Protein AF-A0AAD8MYZ7-F1 (afdb_monomer_lite)

InterPro domains:
  IPR052035 Zinc finger BED domain-containing [PTHR46481] (1-115)

Structure (mmCIF, N/CA/C/O backbone):
data_AF-A0AAD8MYZ7-F1
#
_entry.id   AF-A0AAD8MYZ7-F1
#
loop_
_atom_site.group_PDB
_atom_site.id
_atom_site.type_symbol
_atom_site.label_atom_id
_atom_site.label_alt_id
_atom_site.label_comp_id
_atom_site.label_asym_id
_atom_site.label_entity_id
_atom_site.label_seq_id
_atom_site.pdbx_PDB_ins_code
_atom_site.Cartn_x
_atom_site.Cartn_y
_atom_site.Cartn_z
_atom_site.occupancy
_atom_site.B_iso_or_equiv
_atom_site.auth_seq_id
_atom_site.auth_comp_id
_atom_site.auth_asym_id
_atom_site.auth_atom_id
_atom_site.pdbx_PDB_model_num
ATOM 1 N N . MET A 1 1 ? -1.613 -14.928 49.312 1.00 62.16 1 MET A N 1
ATOM 2 C CA . MET A 1 1 ? -1.496 -16.019 48.312 1.00 62.16 1 MET A CA 1
ATOM 3 C C . MET A 1 1 ? -1.462 -15.530 46.862 1.00 62.16 1 MET A C 1
ATOM 5 O O . MET A 1 1 ? -0.586 -15.985 46.144 1.00 62.16 1 MET A O 1
ATOM 9 N N . ARG A 1 2 ? -2.334 -14.604 46.419 1.00 66.25 2 ARG A N 1
ATOM 10 C CA . ARG A 1 2 ? -2.309 -14.071 45.032 1.00 66.25 2 ARG A CA 1
ATOM 11 C C . ARG A 1 2 ? -0.966 -13.459 44.616 1.00 66.25 2 ARG A C 1
ATOM 13 O O . ARG A 1 2 ? -0.434 -13.807 43.573 1.00 66.25 2 ARG A O 1
ATOM 20 N N . THR A 1 3 ? -0.368 -12.657 45.493 1.00 71.06 3 THR A N 1
ATOM 21 C CA . THR A 1 3 ? 0.946 -12.030 45.274 1.00 71.06 3 THR A CA 1
ATOM 22 C C . THR A 1 3 ? 2.058 -13.045 45.007 1.00 71.06 3 THR A C 1
ATOM 24 O O . THR A 1 3 ? 2.919 -12.811 44.168 1.00 71.06 3 THR A O 1
ATOM 27 N N . HIS A 1 4 ? 2.021 -14.206 45.664 1.00 75.56 4 HIS A N 1
ATOM 28 C CA . HIS A 1 4 ? 2.991 -15.266 45.418 1.00 75.56 4 HIS A CA 1
ATOM 29 C C . HIS A 1 4 ? 2.839 -15.861 44.010 1.00 75.56 4 HIS A C 1
ATOM 31 O O . HIS A 1 4 ? 3.838 -16.029 43.320 1.00 75.56 4 HIS A O 1
ATOM 37 N N . LEU A 1 5 ? 1.608 -16.131 43.560 1.00 75.81 5 LEU A N 1
ATOM 38 C CA . LEU A 1 5 ? 1.338 -16.663 42.217 1.00 75.81 5 LEU A CA 1
ATOM 39 C C . LEU A 1 5 ? 1.707 -15.660 41.111 1.00 75.81 5 LEU A C 1
ATOM 41 O O . LEU A 1 5 ? 2.299 -16.047 40.109 1.00 75.81 5 LEU A O 1
ATOM 45 N N . GLU A 1 6 ? 1.402 -14.376 41.307 1.00 68.69 6 GLU A N 1
ATOM 46 C CA . GLU A 1 6 ? 1.591 -13.331 40.292 1.00 68.69 6 GLU A CA 1
ATOM 47 C C . GLU A 1 6 ? 3.043 -12.841 40.178 1.00 68.69 6 GLU A C 1
ATOM 49 O O . GLU A 1 6 ? 3.530 -12.636 39.065 1.00 68.69 6 GLU A O 1
ATOM 54 N N . SER A 1 7 ? 3.762 -12.661 41.295 1.00 67.88 7 SER A N 1
ATOM 55 C CA . SER A 1 7 ? 5.090 -12.025 41.277 1.00 67.88 7 SER A CA 1
ATOM 56 C C . SER A 1 7 ? 6.239 -12.948 41.688 1.00 67.88 7 SER A C 1
ATOM 58 O O . SER A 1 7 ? 7.318 -12.869 41.091 1.00 67.88 7 SER A O 1
ATOM 60 N N . GLN A 1 8 ? 6.019 -13.866 42.634 1.00 73.44 8 GLN A N 1
ATOM 61 C CA . GLN A 1 8 ? 7.093 -14.671 43.236 1.00 73.44 8 GLN A CA 1
ATOM 62 C C . GLN A 1 8 ? 7.268 -16.061 42.603 1.00 73.44 8 GLN A C 1
ATOM 64 O O . GLN A 1 8 ? 8.382 -16.587 42.562 1.00 73.44 8 GLN A O 1
ATOM 69 N N . CYS A 1 9 ? 6.205 -16.660 42.067 1.00 71.50 9 CYS A N 1
ATOM 70 C CA . CYS A 1 9 ? 6.239 -17.995 41.482 1.00 71.50 9 CYS A CA 1
ATOM 71 C C . CYS A 1 9 ? 6.634 -17.934 40.001 1.00 71.50 9 CYS A C 1
ATOM 73 O O . CYS A 1 9 ? 5.795 -17.754 39.123 1.00 71.50 9 CYS A O 1
ATOM 75 N N . LYS A 1 10 ? 7.924 -18.132 39.702 1.00 70.19 10 LYS A N 1
ATOM 76 C CA . LYS A 1 10 ? 8.447 -18.180 38.318 1.00 70.19 10 LYS A CA 1
ATOM 77 C C . LYS A 1 10 ? 7.846 -19.302 37.456 1.00 70.19 10 LYS A C 1
ATOM 79 O O . LYS A 1 10 ? 7.852 -19.178 36.240 1.00 70.19 10 LYS A O 1
ATOM 84 N N . LYS A 1 11 ? 7.352 -20.383 38.071 1.00 75.31 11 LYS A N 1
ATOM 85 C CA . LYS A 1 11 ? 6.765 -21.550 37.383 1.00 75.31 11 LYS A CA 1
ATOM 86 C C . LYS A 1 11 ? 5.258 -21.422 37.132 1.00 75.31 11 LYS A C 1
ATOM 88 O O . LYS A 1 11 ? 4.674 -22.338 36.565 1.00 75.31 11 LYS A O 1
ATOM 93 N N . TYR A 1 12 ? 4.613 -20.347 37.590 1.00 73.62 12 TYR A N 1
ATOM 94 C CA . TYR A 1 12 ? 3.170 -20.194 37.434 1.00 73.62 12 TYR A CA 1
ATOM 95 C C . TYR A 1 12 ? 2.825 -20.014 35.940 1.00 73.62 12 TYR A C 1
ATOM 97 O O . TYR A 1 12 ? 3.301 -19.063 35.325 1.00 73.62 12 TYR A O 1
ATOM 105 N N . PRO A 1 13 ? 2.026 -20.910 35.331 1.00 66.62 13 PRO A N 1
ATOM 106 C CA . PRO A 1 13 ? 1.801 -20.916 33.882 1.00 66.62 13 PRO A CA 1
ATOM 107 C C . PRO A 1 13 ? 1.013 -19.695 33.386 1.00 66.62 13 PRO A C 1
ATOM 109 O O . PRO A 1 13 ? 1.138 -19.315 32.230 1.00 66.62 13 PRO A O 1
ATOM 112 N N . LEU A 1 14 ? 0.240 -19.052 34.268 1.00 65.81 14 LEU A N 1
ATOM 113 C CA . LEU A 1 14 ? -0.478 -17.799 34.001 1.00 65.81 14 LEU A CA 1
ATOM 114 C C . LEU A 1 14 ? 0.263 -16.577 34.562 1.00 65.81 14 LEU A C 1
ATOM 116 O O . LEU A 1 14 ? -0.337 -15.519 34.765 1.00 65.81 14 LEU A O 1
ATOM 120 N N . ARG A 1 15 ? 1.560 -16.704 34.871 1.00 63.38 15 ARG A N 1
ATOM 121 C CA . ARG A 1 15 ? 2.377 -15.551 35.241 1.00 63.38 15 ARG A CA 1
ATOM 122 C C . ARG A 1 15 ? 2.378 -14.624 34.036 1.00 63.38 15 ARG A C 1
ATOM 124 O O . ARG A 1 15 ? 2.871 -14.998 32.977 1.00 63.38 15 ARG A O 1
ATOM 131 N N . LEU A 1 16 ? 1.809 -13.433 34.201 1.00 61.69 16 LEU A N 1
ATOM 132 C CA . LEU A 1 16 ? 1.810 -12.364 33.204 1.00 61.69 16 LEU A CA 1
ATOM 133 C C . LEU A 1 16 ? 3.248 -11.859 33.001 1.00 61.69 16 LEU A C 1
ATOM 135 O O . LEU A 1 16 ? 3.590 -10.742 33.384 1.00 61.69 16 LEU A O 1
ATOM 139 N N . ASN A 1 17 ? 4.117 -12.681 32.413 1.00 58.59 17 ASN A N 1
ATOM 140 C CA . ASN A 1 17 ? 5.294 -12.177 31.733 1.00 58.59 17 ASN A CA 1
ATOM 141 C C . ASN A 1 17 ? 4.745 -11.392 30.544 1.00 58.59 17 ASN A C 1
ATOM 143 O O . ASN A 1 17 ? 4.249 -11.968 29.580 1.00 58.59 17 ASN A O 1
ATOM 147 N N . ARG A 1 18 ? 4.805 -10.059 30.621 1.00 53.81 18 ARG A N 1
ATOM 148 C CA . ARG A 1 18 ? 4.477 -9.151 29.507 1.00 53.81 18 ARG A CA 1
ATOM 149 C C . ARG A 1 18 ? 5.521 -9.217 28.383 1.00 53.81 18 ARG A C 1
ATOM 151 O O . ARG A 1 18 ? 5.673 -8.262 27.623 1.00 53.81 18 ARG A O 1
ATOM 158 N N . ASP A 1 19 ? 6.241 -10.326 28.287 1.00 60.72 19 ASP A N 1
ATOM 159 C CA . ASP A 1 19 ? 7.152 -10.613 27.199 1.00 60.72 19 ASP A CA 1
ATOM 160 C C . ASP A 1 19 ? 6.263 -10.995 26.018 1.00 60.72 19 ASP A C 1
ATOM 162 O O . ASP A 1 19 ? 5.767 -12.113 25.906 1.00 60.72 19 ASP A O 1
ATOM 166 N N . LYS A 1 20 ? 5.938 -9.978 25.217 1.00 66.75 20 LYS A N 1
ATOM 167 C CA . LYS A 1 20 ? 5.054 -10.049 24.053 1.00 66.75 20 LYS A CA 1
ATOM 168 C C . LYS A 1 20 ? 5.448 -11.257 23.204 1.00 66.75 20 LYS A C 1
ATOM 170 O O . LYS A 1 20 ? 6.552 -11.289 22.665 1.00 66.75 20 LYS A O 1
ATOM 175 N N . GLN A 1 21 ? 4.555 -12.237 23.089 1.00 71.44 21 GLN A N 1
ATOM 176 C CA . GLN A 1 21 ? 4.767 -13.372 22.202 1.00 71.44 21 GLN A CA 1
ATOM 177 C C . GLN A 1 21 ? 4.978 -12.852 20.773 1.00 71.44 21 GLN A C 1
ATOM 179 O O . GLN A 1 21 ? 4.172 -12.079 20.256 1.00 71.44 21 GLN A O 1
ATOM 184 N N . SER A 1 22 ? 6.094 -13.238 20.156 1.00 74.94 22 SER A N 1
ATOM 185 C CA . SER A 1 22 ? 6.411 -12.882 18.775 1.00 74.94 22 SER A CA 1
ATOM 186 C C . SER A 1 22 ? 5.511 -13.652 17.814 1.00 74.94 22 SER A C 1
ATOM 188 O O . SER A 1 22 ? 5.374 -14.870 17.950 1.00 74.94 22 SER A O 1
ATOM 190 N N . LEU A 1 23 ? 4.937 -12.968 16.824 1.00 82.06 23 LEU A N 1
ATOM 191 C CA . LEU A 1 23 ? 4.217 -13.633 15.742 1.00 82.06 23 LEU A CA 1
ATOM 192 C C . LEU A 1 23 ? 5.232 -14.409 14.889 1.00 82.06 23 LEU A C 1
ATOM 194 O O . LEU A 1 23 ? 6.295 -13.884 14.565 1.00 82.06 23 LEU A O 1
ATOM 198 N N . LEU A 1 24 ? 4.950 -15.670 14.570 1.00 85.56 24 LEU A N 1
ATOM 199 C CA . LEU A 1 24 ? 5.844 -16.519 13.780 1.00 85.56 24 LEU A CA 1
ATOM 200 C C . LEU A 1 24 ? 5.232 -16.778 12.405 1.00 85.56 24 LEU A C 1
ATOM 202 O O . LEU A 1 24 ? 4.052 -17.102 12.305 1.00 85.56 24 LEU A O 1
ATOM 206 N N . ASN A 1 25 ? 6.061 -16.693 11.368 1.00 84.69 25 ASN A N 1
ATOM 207 C CA . ASN A 1 25 ? 5.726 -17.093 10.009 1.00 84.69 25 ASN A CA 1
ATOM 208 C C . ASN A 1 25 ? 6.454 -18.385 9.640 1.00 84.69 25 ASN A C 1
ATOM 210 O O . ASN A 1 25 ? 7.628 -18.578 9.970 1.00 84.69 25 ASN A O 1
ATOM 214 N N . PHE A 1 26 ? 5.770 -19.242 8.888 1.00 86.19 26 PHE A N 1
ATOM 215 C CA . PHE A 1 26 ? 6.381 -20.407 8.264 1.00 86.19 26 PHE A CA 1
ATOM 216 C C . PHE A 1 26 ? 7.129 -19.979 7.000 1.00 86.19 26 PHE A C 1
ATOM 218 O O . PHE A 1 26 ? 6.573 -19.323 6.121 1.00 86.19 26 PHE A O 1
ATOM 225 N N . ALA A 1 27 ? 8.400 -20.347 6.913 1.00 81.38 27 ALA A N 1
ATOM 226 C CA . ALA A 1 27 ? 9.227 -20.207 5.727 1.00 81.38 27 ALA A CA 1
ATOM 227 C C . ALA A 1 27 ? 9.755 -21.584 5.325 1.00 81.38 27 ALA A C 1
ATOM 229 O O . ALA A 1 27 ? 10.002 -22.435 6.175 1.00 81.38 27 ALA A O 1
ATOM 230 N N . VAL A 1 28 ? 9.966 -21.801 4.032 1.00 83.94 28 VAL A N 1
ATOM 231 C CA . VAL A 1 28 ? 10.605 -23.023 3.538 1.00 83.94 28 VAL A CA 1
ATOM 232 C C . VAL A 1 28 ? 12.069 -22.719 3.251 1.00 83.94 28 VAL A C 1
ATOM 234 O O . VAL A 1 28 ? 12.384 -21.728 2.587 1.00 83.94 28 VAL A O 1
ATOM 237 N N . LYS A 1 29 ? 12.971 -23.555 3.764 1.00 81.19 29 LYS A N 1
ATOM 238 C CA . LYS A 1 29 ? 14.388 -23.564 3.391 1.00 81.19 29 LYS A CA 1
ATOM 239 C C . LYS A 1 29 ? 14.687 -24.893 2.700 1.00 81.19 29 LYS A C 1
ATOM 241 O O . LYS A 1 29 ? 14.165 -25.920 3.114 1.00 81.19 29 LYS A O 1
ATOM 246 N N . ARG A 1 30 ? 15.516 -24.870 1.656 1.00 80.38 30 ARG A N 1
ATOM 247 C CA . ARG A 1 30 ? 16.051 -26.095 1.056 1.00 80.38 30 ARG A CA 1
ATOM 248 C C . ARG A 1 30 ? 17.336 -26.497 1.765 1.00 80.38 30 ARG A C 1
ATOM 250 O O . ARG A 1 30 ? 18.192 -25.639 2.003 1.00 80.38 30 ARG A O 1
ATOM 257 N N . ASP A 1 31 ? 17.452 -27.773 2.088 1.00 80.12 31 ASP A N 1
ATOM 258 C CA . ASP A 1 31 ? 18.701 -28.359 2.563 1.00 80.12 31 ASP A CA 1
ATOM 259 C C . ASP A 1 31 ? 19.700 -28.567 1.434 1.00 80.12 31 ASP A C 1
ATOM 261 O O . ASP A 1 31 ? 19.359 -28.481 0.252 1.00 80.12 31 ASP A O 1
ATOM 265 N N . SER A 1 32 ? 20.930 -28.908 1.821 1.00 78.38 32 SER A N 1
ATOM 266 C CA . SER A 1 32 ? 21.981 -29.390 0.923 1.00 78.38 32 SER A CA 1
ATOM 267 C C . SER A 1 32 ? 21.512 -30.556 0.043 1.00 78.38 32 SER A C 1
ATOM 269 O O . SER A 1 32 ? 21.939 -30.660 -1.102 1.00 78.38 32 SER A O 1
ATOM 271 N N . ASP A 1 33 ? 20.577 -31.366 0.547 1.00 80.25 33 ASP A N 1
ATOM 272 C CA . ASP A 1 33 ? 20.018 -32.534 -0.144 1.00 80.25 33 ASP A CA 1
ATOM 273 C C . ASP A 1 33 ? 18.748 -32.208 -0.958 1.00 80.25 33 ASP A C 1
ATOM 275 O O . ASP A 1 33 ? 18.077 -33.101 -1.467 1.00 80.25 33 ASP A O 1
ATOM 279 N N . GLY A 1 34 ? 18.372 -30.927 -1.068 1.00 78.19 34 GLY A N 1
ATOM 280 C CA . GLY A 1 34 ? 17.207 -30.478 -1.842 1.00 78.19 34 GLY A CA 1
ATOM 281 C C . GLY A 1 34 ? 15.849 -30.667 -1.154 1.00 78.19 34 GLY A C 1
ATOM 282 O O . GLY A 1 34 ? 14.825 -30.272 -1.714 1.00 78.19 34 GLY A O 1
ATOM 283 N N . ASN A 1 35 ? 15.824 -31.208 0.067 1.00 82.56 35 ASN A N 1
ATOM 284 C CA . ASN A 1 35 ? 14.605 -31.373 0.860 1.00 82.56 35 ASN A CA 1
ATOM 285 C C . ASN A 1 35 ? 14.108 -30.035 1.430 1.00 82.56 35 ASN A C 1
ATOM 287 O O . ASN A 1 35 ? 14.895 -29.163 1.798 1.00 82.56 35 ASN A O 1
ATOM 291 N N . ASN A 1 36 ? 12.785 -29.874 1.515 1.00 82.38 36 ASN A N 1
ATOM 292 C CA . ASN A 1 36 ? 12.151 -28.688 2.091 1.00 82.38 36 ASN A CA 1
ATOM 293 C C . ASN A 1 36 ? 12.063 -28.823 3.621 1.00 82.38 36 ASN A C 1
ATOM 295 O O . ASN A 1 36 ? 11.211 -29.556 4.124 1.00 82.38 36 ASN A O 1
ATOM 299 N N . ILE A 1 37 ? 12.881 -28.078 4.364 1.00 83.81 37 ILE A N 1
ATOM 300 C CA . ILE A 1 37 ? 12.724 -27.912 5.813 1.00 83.81 37 ILE A CA 1
ATOM 301 C C . ILE A 1 37 ? 11.782 -26.744 6.101 1.00 83.81 37 ILE A C 1
ATOM 303 O O . ILE A 1 37 ? 11.976 -25.619 5.626 1.00 83.81 37 ILE A O 1
ATOM 307 N N . GLY A 1 38 ? 10.788 -27.003 6.953 1.00 80.88 38 GLY A N 1
ATOM 308 C CA . GLY A 1 38 ? 9.978 -25.962 7.576 1.00 80.88 38 GLY A CA 1
ATOM 309 C C . GLY A 1 38 ? 10.798 -25.171 8.594 1.00 80.88 38 GLY A C 1
ATOM 310 O O . GLY A 1 38 ? 11.215 -25.702 9.620 1.00 80.88 38 GLY A O 1
ATOM 311 N N . LEU A 1 39 ? 11.021 -23.890 8.316 1.00 84.00 39 LEU A N 1
ATOM 312 C CA . LEU A 1 39 ? 11.710 -22.947 9.188 1.00 84.00 39 LEU A CA 1
ATOM 313 C C . LEU A 1 39 ? 10.703 -21.951 9.764 1.00 84.00 39 LEU A C 1
ATOM 315 O O . LEU A 1 39 ? 10.003 -21.259 9.027 1.00 84.00 39 LEU A O 1
ATOM 319 N N . LEU A 1 40 ? 10.678 -21.818 11.085 1.00 83.12 40 LEU A N 1
ATOM 320 C CA . LEU A 1 40 ? 9.949 -20.739 11.743 1.00 83.12 40 LEU A CA 1
ATOM 321 C C . LEU A 1 40 ? 10.798 -19.466 11.705 1.00 83.12 40 LEU A C 1
ATOM 323 O O . LEU A 1 40 ? 11.931 -19.448 12.190 1.00 83.12 40 LEU A O 1
ATOM 327 N N . LYS A 1 41 ? 10.254 -18.395 11.129 1.00 83.88 41 LYS A N 1
ATOM 328 C CA . LYS A 1 41 ? 10.850 -17.056 11.169 1.00 83.88 41 LYS A CA 1
ATOM 329 C C . LYS A 1 41 ? 9.982 -16.135 12.006 1.00 83.88 41 LYS A C 1
ATOM 331 O O . LYS A 1 41 ? 8.759 -16.209 11.961 1.00 83.88 41 LYS A O 1
ATOM 336 N N . ASN A 1 42 ? 10.619 -15.230 12.737 1.00 84.50 42 ASN A N 1
ATOM 337 C CA . ASN A 1 42 ? 9.908 -14.156 13.413 1.00 84.50 42 ASN A CA 1
ATOM 338 C C . ASN A 1 42 ? 9.246 -13.241 12.369 1.00 84.50 42 ASN A C 1
ATOM 340 O O . ASN A 1 42 ? 9.921 -12.755 11.457 1.00 84.50 42 ASN A O 1
ATOM 344 N N . HIS A 1 43 ? 7.942 -13.021 12.494 1.00 83.06 43 HIS A N 1
ATOM 345 C CA . HIS A 1 43 ? 7.215 -12.066 11.679 1.00 83.06 43 HIS A CA 1
ATOM 346 C C . HIS A 1 43 ? 7.383 -10.674 12.280 1.00 83.06 43 HIS A C 1
ATOM 348 O O . HIS A 1 43 ? 6.892 -10.367 13.367 1.00 83.06 43 HIS A O 1
ATOM 354 N N . VAL A 1 44 ? 8.087 -9.818 11.547 1.00 86.31 44 VAL A N 1
ATOM 355 C CA . VAL A 1 44 ? 8.273 -8.418 11.910 1.00 86.31 44 VAL A CA 1
ATOM 356 C C . VAL A 1 44 ? 7.643 -7.581 10.818 1.00 86.31 44 VAL A C 1
ATOM 358 O O . VAL A 1 44 ? 8.104 -7.601 9.680 1.00 86.31 44 VAL A O 1
ATOM 361 N N . TYR A 1 45 ? 6.605 -6.835 11.182 1.00 88.50 45 TYR A N 1
ATOM 362 C CA . TYR A 1 45 ? 6.014 -5.849 10.292 1.00 88.50 45 TYR A CA 1
ATOM 363 C C . TYR A 1 45 ? 7.059 -4.797 9.906 1.00 88.50 45 TYR A C 1
ATOM 365 O O . TYR A 1 45 ? 7.647 -4.142 10.775 1.00 88.50 45 TYR A O 1
ATOM 373 N N . LYS A 1 46 ? 7.260 -4.628 8.599 1.00 91.56 46 LYS A N 1
ATOM 374 C CA . LYS A 1 46 ? 8.121 -3.605 8.011 1.00 91.56 46 LYS A CA 1
ATOM 375 C C . LYS A 1 46 ? 7.342 -2.866 6.936 1.00 91.56 46 LYS A C 1
ATOM 377 O O . LYS A 1 46 ? 6.933 -3.455 5.943 1.00 91.56 46 LYS A O 1
ATOM 382 N N . TYR A 1 47 ? 7.184 -1.564 7.135 1.00 92.19 47 TYR A N 1
ATOM 383 C CA . TYR A 1 47 ? 6.417 -0.708 6.236 1.00 92.19 47 TYR A CA 1
ATOM 384 C C . TYR A 1 47 ? 6.948 -0.723 4.793 1.00 92.19 47 TYR A C 1
ATOM 386 O O 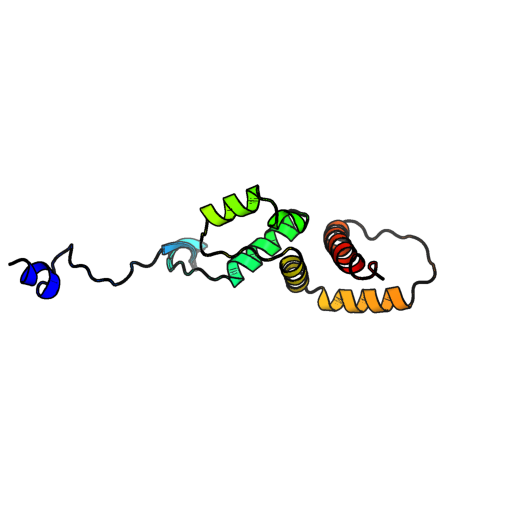. TYR A 1 47 ? 6.172 -0.828 3.847 1.00 92.19 47 TYR A O 1
ATOM 394 N N . GLU A 1 48 ? 8.272 -0.682 4.629 1.00 92.06 48 GLU A N 1
ATOM 395 C CA . GLU A 1 48 ? 8.910 -0.676 3.307 1.00 92.06 48 GLU A CA 1
ATOM 396 C C . GLU A 1 48 ? 8.681 -1.980 2.532 1.00 92.06 48 GLU A C 1
ATOM 398 O O . GLU A 1 48 ? 8.475 -1.940 1.321 1.00 92.06 48 GLU A O 1
ATOM 403 N N . ASP A 1 49 ? 8.634 -3.129 3.217 1.00 91.69 49 ASP A N 1
ATOM 404 C CA . ASP A 1 49 ? 8.355 -4.417 2.570 1.00 91.69 49 ASP A CA 1
ATOM 405 C C . ASP A 1 49 ? 6.913 -4.447 2.037 1.00 91.69 49 ASP A C 1
ATOM 407 O O . ASP A 1 49 ? 6.675 -4.889 0.912 1.00 91.69 49 ASP A O 1
ATOM 411 N N . CYS A 1 50 ? 5.955 -3.907 2.801 1.00 93.38 50 CYS A N 1
ATOM 412 C CA . CYS A 1 50 ? 4.563 -3.770 2.366 1.00 93.38 50 CYS A CA 1
ATOM 413 C C . CYS A 1 50 ? 4.425 -2.817 1.170 1.00 93.38 50 CYS A C 1
ATOM 415 O O . CYS A 1 50 ? 3.724 -3.137 0.210 1.00 93.38 50 CYS A O 1
ATOM 417 N N . ARG A 1 51 ? 5.117 -1.668 1.186 1.00 94.50 51 ARG A N 1
ATOM 418 C CA . ARG A 1 51 ? 5.129 -0.725 0.052 1.00 94.50 51 ARG A CA 1
ATOM 419 C C . ARG A 1 51 ? 5.712 -1.344 -1.205 1.00 94.50 51 ARG A C 1
ATOM 421 O O . ARG A 1 51 ? 5.152 -1.174 -2.284 1.00 94.50 51 ARG A O 1
ATOM 428 N N . LYS A 1 52 ? 6.816 -2.074 -1.060 1.00 92.19 52 LYS A N 1
ATOM 429 C CA . LYS A 1 52 ? 7.453 -2.756 -2.181 1.00 92.19 52 LYS A CA 1
ATOM 430 C C . LYS A 1 52 ? 6.522 -3.808 -2.781 1.00 92.19 52 LYS A C 1
ATOM 432 O O . LYS A 1 52 ? 6.339 -3.813 -3.992 1.00 92.19 52 LYS A O 1
ATOM 437 N N . ALA A 1 53 ? 5.886 -4.630 -1.947 1.00 92.56 53 ALA A N 1
ATOM 438 C CA . ALA A 1 53 ? 4.915 -5.623 -2.404 1.00 92.56 53 ALA A CA 1
ATOM 439 C C . ALA A 1 53 ? 3.711 -4.978 -3.119 1.00 92.56 53 ALA A C 1
ATOM 441 O O . ALA A 1 53 ? 3.267 -5.483 -4.148 1.00 92.56 53 ALA A O 1
ATOM 442 N N . LEU A 1 54 ? 3.218 -3.840 -2.618 1.00 93.44 54 LEU A N 1
ATOM 443 C CA . LEU A 1 54 ? 2.138 -3.079 -3.252 1.00 93.44 54 LEU A CA 1
ATOM 444 C C . LEU A 1 54 ? 2.537 -2.552 -4.638 1.00 93.44 54 LEU A C 1
ATOM 446 O O . LEU A 1 54 ? 1.773 -2.677 -5.591 1.00 93.44 54 LEU A O 1
ATOM 450 N N . ALA A 1 55 ? 3.737 -1.987 -4.762 1.00 90.38 55 ALA A N 1
ATOM 451 C CA . ALA A 1 55 ? 4.252 -1.514 -6.041 1.00 90.38 55 ALA A CA 1
ATOM 452 C C . ALA A 1 55 ? 4.500 -2.676 -7.025 1.00 90.38 55 ALA A C 1
ATOM 454 O O . ALA A 1 55 ? 4.136 -2.574 -8.192 1.00 90.38 55 ALA A O 1
ATOM 455 N N . GLU A 1 56 ? 5.038 -3.808 -6.559 1.00 87.88 56 GLU A N 1
ATOM 456 C CA . GLU A 1 56 ? 5.201 -5.019 -7.377 1.00 87.88 56 GLU A CA 1
ATOM 457 C C . GLU A 1 56 ? 3.858 -5.566 -7.888 1.00 87.88 56 GLU A C 1
ATOM 459 O O . GLU A 1 56 ? 3.780 -5.980 -9.042 1.00 87.88 56 GLU A O 1
ATOM 464 N N . MET A 1 57 ? 2.801 -5.537 -7.067 1.00 91.12 57 MET A N 1
ATOM 465 C CA . MET A 1 57 ? 1.444 -5.927 -7.474 1.00 91.12 57 MET A CA 1
ATOM 466 C C . MET A 1 57 ? 0.914 -5.018 -8.585 1.00 91.12 57 MET A C 1
ATOM 468 O O . MET A 1 57 ? 0.440 -5.504 -9.602 1.00 91.12 57 MET A O 1
ATOM 472 N N . ILE A 1 58 ? 1.047 -3.701 -8.424 1.00 89.19 58 ILE A N 1
ATOM 473 C CA . ILE A 1 58 ? 0.578 -2.729 -9.420 1.00 89.19 58 ILE A CA 1
ATOM 474 C C . ILE A 1 58 ? 1.302 -2.902 -10.755 1.00 89.19 58 ILE A C 1
ATOM 476 O O . ILE A 1 58 ? 0.661 -2.835 -11.799 1.00 89.19 58 ILE A O 1
ATOM 480 N N . ILE A 1 59 ? 2.613 -3.163 -10.720 1.00 83.25 59 ILE A N 1
ATOM 481 C CA . ILE A 1 59 ? 3.402 -3.436 -11.926 1.00 83.25 59 ILE A CA 1
ATOM 482 C C . ILE A 1 59 ? 2.968 -4.757 -12.572 1.00 83.25 59 ILE A C 1
ATOM 484 O O . ILE A 1 59 ? 2.776 -4.809 -13.782 1.00 83.25 59 ILE A O 1
ATOM 488 N N . ARG A 1 60 ? 2.838 -5.830 -11.782 1.00 81.94 60 ARG A N 1
ATOM 489 C CA . ARG A 1 60 ? 2.543 -7.177 -12.293 1.00 81.94 60 ARG A CA 1
ATOM 490 C C . ARG A 1 60 ? 1.133 -7.293 -12.867 1.00 81.94 60 ARG A C 1
ATOM 492 O O . ARG A 1 60 ? 0.963 -7.944 -13.892 1.00 81.94 60 ARG A O 1
ATOM 499 N N . ASP A 1 61 ? 0.164 -6.679 -12.202 1.00 85.94 61 ASP A N 1
ATOM 500 C CA . ASP A 1 61 ? -1.255 -6.765 -12.552 1.00 85.94 61 ASP A CA 1
ATOM 501 C C . ASP A 1 61 ? -1.719 -5.552 -13.386 1.00 85.94 61 ASP A C 1
ATOM 503 O O . ASP A 1 61 ? -2.914 -5.385 -13.619 1.00 85.94 61 ASP A O 1
ATOM 507 N N . GLU A 1 62 ? -0.780 -4.694 -13.810 1.00 81.12 62 GLU A N 1
ATOM 508 C CA . GLU A 1 62 ? -1.007 -3.491 -14.629 1.00 81.12 62 GLU A CA 1
ATOM 509 C C . GLU A 1 62 ? -2.144 -2.594 -14.102 1.00 81.12 62 GLU A C 1
ATOM 511 O O . GLU A 1 62 ? -2.988 -2.083 -14.844 1.00 81.12 62 GLU A O 1
ATOM 516 N N . LEU A 1 63 ? -2.186 -2.398 -12.783 1.00 84.69 63 LEU A N 1
ATOM 517 C CA . LEU A 1 63 ? -3.258 -1.646 -12.137 1.00 84.69 63 LEU A CA 1
ATOM 518 C C . LEU A 1 63 ? -3.053 -0.134 -12.279 1.00 84.69 63 LEU A C 1
ATOM 520 O O . LEU A 1 63 ? -1.947 0.391 -12.172 1.00 84.69 63 LEU A O 1
ATOM 524 N N . SER A 1 64 ? -4.155 0.606 -12.421 1.00 85.56 64 SER A N 1
ATOM 525 C CA . SER A 1 64 ? -4.102 2.071 -12.352 1.00 85.56 64 SER A CA 1
ATOM 526 C C . SER A 1 64 ? -3.618 2.537 -10.972 1.00 85.56 64 SER A C 1
ATOM 528 O O . SER A 1 64 ? -4.031 1.989 -9.950 1.00 85.56 64 SER A O 1
ATOM 530 N N . PHE A 1 65 ? -2.840 3.620 -10.894 1.00 85.94 65 PHE A N 1
ATOM 531 C CA . PHE A 1 65 ? -2.394 4.150 -9.595 1.00 85.94 65 PHE A CA 1
ATOM 532 C C . PHE A 1 65 ? -3.539 4.661 -8.705 1.00 85.94 65 PHE A C 1
ATOM 534 O O . PHE A 1 65 ? -3.387 4.711 -7.490 1.00 85.94 65 PHE A O 1
ATOM 541 N N . ARG A 1 66 ? -4.707 4.998 -9.276 1.00 87.50 66 ARG A N 1
ATOM 542 C CA . ARG A 1 66 ? -5.919 5.337 -8.498 1.00 87.50 66 ARG A CA 1
ATOM 543 C C . ARG A 1 66 ? -6.477 4.148 -7.722 1.00 87.50 66 ARG A C 1
ATOM 545 O O . ARG A 1 66 ? -7.248 4.359 -6.792 1.00 87.50 66 ARG A O 1
ATOM 552 N N . PHE A 1 67 ? -6.085 2.920 -8.065 1.00 89.81 67 PHE A N 1
ATOM 553 C CA . PHE A 1 67 ? -6.526 1.711 -7.374 1.00 89.81 67 PHE A CA 1
ATOM 554 C C . PHE A 1 67 ? -6.334 1.807 -5.855 1.00 89.81 67 PHE A C 1
ATOM 556 O O . PHE A 1 67 ? -7.211 1.406 -5.093 1.00 89.81 67 PHE A O 1
ATOM 563 N N . VAL A 1 68 ? -5.230 2.414 -5.410 1.00 92.00 68 VAL A N 1
ATOM 564 C CA . VAL A 1 68 ? -4.904 2.500 -3.981 1.00 92.00 68 VAL A CA 1
ATOM 565 C C . VAL A 1 68 ? -5.747 3.498 -3.191 1.00 92.00 68 VAL A C 1
ATOM 567 O O . VAL A 1 68 ? -5.799 3.420 -1.968 1.00 92.00 68 VAL A O 1
ATOM 570 N N . GLU A 1 69 ? -6.428 4.408 -3.883 1.00 92.00 69 GLU A N 1
ATOM 571 C CA . GLU A 1 69 ? -7.359 5.374 -3.295 1.00 92.00 69 GLU A CA 1
ATOM 572 C C . GLU A 1 69 ? -8.800 4.839 -3.283 1.00 92.00 69 GLU A C 1
ATOM 574 O O . GLU A 1 69 ? -9.689 5.465 -2.710 1.00 92.00 69 GLU A O 1
ATOM 579 N N . GLY A 1 70 ? -9.050 3.674 -3.890 1.00 93.50 70 GLY A N 1
ATOM 580 C CA . GLY A 1 70 ? -10.366 3.048 -3.890 1.00 93.50 70 GLY A CA 1
ATOM 581 C C . GLY A 1 70 ? -10.795 2.622 -2.485 1.00 93.50 70 GLY A C 1
ATOM 582 O O . GLY A 1 70 ? -10.065 1.914 -1.792 1.00 93.50 70 GLY A O 1
ATOM 583 N N . GLU A 1 71 ? -12.015 2.983 -2.080 1.00 95.81 71 GLU A N 1
ATOM 584 C CA . GLU A 1 71 ? -12.549 2.672 -0.743 1.00 95.81 71 GLU A CA 1
ATOM 585 C C . GLU A 1 71 ? -12.497 1.174 -0.414 1.00 95.81 71 GLU A C 1
ATOM 587 O O . GLU A 1 71 ? -12.142 0.792 0.701 1.00 95.81 71 GLU A O 1
ATOM 592 N N . GLY A 1 72 ? -12.782 0.317 -1.402 1.00 96.62 72 GLY A N 1
ATOM 593 C CA . GLY A 1 72 ? -12.711 -1.136 -1.245 1.00 96.62 72 GLY A CA 1
ATOM 594 C C . GLY A 1 72 ? -11.298 -1.631 -0.933 1.00 96.62 72 GLY A C 1
ATOM 595 O O . GLY A 1 72 ? -11.121 -2.455 -0.036 1.00 96.62 72 GLY A O 1
ATOM 596 N N . PHE A 1 73 ? -10.282 -1.085 -1.609 1.00 95.00 73 PHE A N 1
ATOM 597 C CA . PHE A 1 73 ? -8.885 -1.417 -1.330 1.00 95.00 73 PHE A CA 1
ATOM 598 C C . PHE A 1 73 ? -8.456 -0.899 0.047 1.00 95.00 73 PHE A C 1
ATOM 600 O O . PHE A 1 73 ? -7.799 -1.616 0.804 1.00 95.00 73 PHE A O 1
ATOM 607 N N . ILE A 1 74 ? -8.891 0.310 0.414 1.00 95.06 74 ILE A N 1
ATOM 608 C CA . ILE A 1 74 ? -8.599 0.898 1.724 1.00 95.06 74 ILE A CA 1
ATOM 609 C C . ILE A 1 74 ? -9.186 0.052 2.855 1.00 95.06 74 ILE A C 1
ATOM 611 O O . ILE A 1 74 ? -8.488 -0.245 3.829 1.00 95.06 74 ILE A O 1
ATOM 615 N N . ALA A 1 75 ? -10.452 -0.351 2.735 1.00 96.31 75 ALA A N 1
ATOM 616 C CA . ALA A 1 75 ? -11.111 -1.206 3.715 1.00 96.31 75 ALA A CA 1
ATOM 617 C C . ALA A 1 75 ? -10.415 -2.571 3.814 1.00 96.31 75 ALA A C 1
ATOM 619 O O . ALA A 1 75 ? -10.047 -2.988 4.911 1.00 96.31 75 ALA A O 1
ATOM 620 N N . TYR A 1 76 ? -10.152 -3.213 2.671 1.00 96.25 76 TYR A N 1
ATOM 621 C CA . TYR A 1 76 ? -9.443 -4.491 2.598 1.00 96.25 76 TYR A CA 1
ATOM 622 C C . TYR A 1 76 ? -8.072 -4.434 3.284 1.00 96.25 76 TYR A C 1
ATOM 624 O O . TYR A 1 76 ? -7.777 -5.240 4.169 1.00 96.25 76 TYR A O 1
ATOM 632 N N . SER A 1 77 ? -7.250 -3.443 2.935 1.00 94.81 77 SER A N 1
ATOM 633 C CA . SER A 1 77 ? -5.897 -3.315 3.474 1.00 94.81 77 SER A CA 1
ATOM 634 C C . SER A 1 77 ? -5.894 -3.029 4.977 1.00 94.81 77 SER A C 1
ATOM 636 O O . SER A 1 77 ? -5.042 -3.565 5.685 1.00 94.81 77 SER A O 1
ATOM 638 N N . LYS A 1 78 ? -6.843 -2.227 5.483 1.00 93.88 78 LYS A N 1
ATOM 639 C CA . LYS A 1 78 ? -6.985 -1.963 6.926 1.00 93.88 78 LYS A CA 1
ATOM 640 C C . LYS A 1 78 ? -7.401 -3.206 7.708 1.00 93.88 78 LYS A C 1
ATOM 642 O O . LYS A 1 78 ? -6.982 -3.356 8.852 1.00 93.88 78 LYS A O 1
ATOM 647 N N . THR A 1 79 ? -8.216 -4.080 7.118 1.00 95.75 79 THR A N 1
ATOM 648 C CA . THR A 1 79 ? -8.593 -5.358 7.737 1.00 95.75 79 THR A CA 1
ATOM 649 C C . THR A 1 79 ? -7.412 -6.326 7.800 1.00 95.75 79 THR A C 1
ATOM 651 O O . THR A 1 79 ? -7.289 -7.049 8.786 1.00 95.75 79 THR A O 1
ATOM 654 N N . LEU A 1 80 ? -6.536 -6.328 6.789 1.00 92.75 80 LEU A N 1
ATOM 655 C CA . LEU A 1 80 ? -5.341 -7.176 6.777 1.00 92.75 80 LEU A CA 1
ATOM 656 C C . LEU A 1 80 ? -4.267 -6.710 7.764 1.00 92.75 80 LEU A C 1
ATOM 658 O O . LEU A 1 80 ? -3.806 -7.496 8.587 1.00 92.75 80 LEU A O 1
ATOM 662 N N . GLU A 1 81 ? -3.853 -5.446 7.667 1.00 92.69 81 GLU A N 1
ATOM 663 C CA . GLU A 1 81 ? -2.815 -4.868 8.519 1.00 92.69 81 GLU A CA 1
ATOM 664 C C . GLU A 1 81 ? -3.202 -3.432 8.902 1.00 92.69 81 GLU A C 1
ATOM 666 O O . GLU A 1 81 ? -2.928 -2.485 8.158 1.00 92.69 81 GLU A O 1
ATOM 671 N N . PRO A 1 82 ? -3.816 -3.234 10.082 1.00 92.44 82 PRO A N 1
ATOM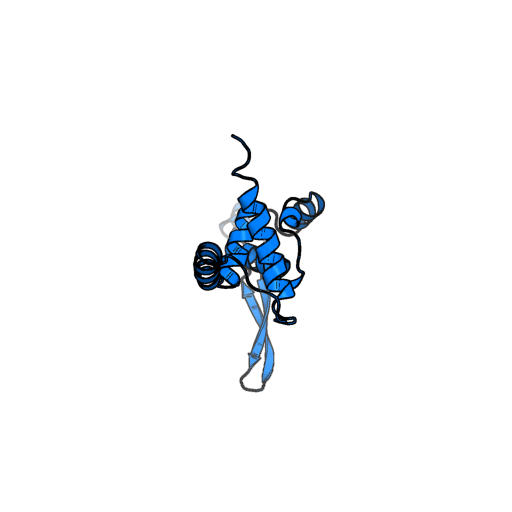 672 C CA . PRO A 1 82 ? -4.267 -1.919 10.538 1.00 92.44 82 PRO A CA 1
ATOM 673 C C . PRO A 1 82 ? -3.141 -0.890 10.683 1.00 92.44 82 PRO A C 1
ATOM 675 O O . PRO A 1 82 ? -3.400 0.314 10.695 1.00 92.44 82 PRO A O 1
ATOM 678 N N . ARG A 1 83 ? -1.888 -1.343 10.829 1.00 92.31 83 ARG A N 1
ATOM 679 C CA . ARG A 1 83 ? -0.714 -0.468 10.965 1.00 92.31 83 ARG A CA 1
ATOM 680 C C . ARG A 1 83 ? -0.175 0.010 9.618 1.00 92.31 83 ARG A C 1
ATOM 682 O O . ARG A 1 83 ? 0.730 0.848 9.604 1.00 92.31 83 ARG A O 1
ATOM 689 N N . PHE A 1 84 ? -0.676 -0.526 8.506 1.00 93.62 84 PHE A N 1
ATOM 690 C CA . PHE A 1 84 ? -0.253 -0.127 7.174 1.00 93.62 84 PHE A CA 1
ATOM 691 C C . PHE A 1 84 ? -0.984 1.139 6.734 1.00 93.62 84 PHE A C 1
ATOM 693 O O . PHE A 1 84 ? -2.180 1.142 6.449 1.00 93.62 84 PHE A O 1
ATOM 700 N N . THR A 1 85 ? -0.241 2.242 6.684 1.00 93.50 85 THR A N 1
ATOM 701 C CA . THR A 1 85 ? -0.720 3.499 6.115 1.00 93.50 85 THR A CA 1
ATOM 702 C C . THR A 1 85 ? -0.595 3.436 4.602 1.00 93.50 85 THR A C 1
ATOM 704 O O . THR A 1 85 ? 0.514 3.389 4.076 1.00 93.50 85 THR A O 1
ATOM 707 N N . ILE A 1 86 ? -1.726 3.435 3.903 1.00 94.25 86 ILE A N 1
ATOM 708 C CA . ILE A 1 86 ? -1.740 3.308 2.446 1.00 94.25 86 ILE A CA 1
ATOM 709 C C . ILE A 1 86 ? -1.082 4.552 1.827 1.00 94.25 86 ILE A C 1
ATOM 711 O O . ILE A 1 86 ? -1.508 5.672 2.124 1.00 94.25 86 ILE A O 1
ATOM 715 N N . PRO A 1 87 ? -0.033 4.384 1.005 1.00 93.25 87 PRO A N 1
ATOM 716 C CA . PRO A 1 87 ? 0.624 5.503 0.343 1.00 93.25 87 PRO A CA 1
ATOM 717 C C . PRO A 1 87 ? -0.264 6.113 -0.751 1.00 93.25 87 PRO A C 1
ATOM 719 O O . PRO A 1 87 ? -1.107 5.438 -1.335 1.00 93.25 87 PRO A O 1
ATOM 722 N N . SER A 1 88 ? -0.049 7.395 -1.057 1.00 91.06 88 SER A N 1
ATOM 723 C CA . SER A 1 88 ? -0.777 8.089 -2.128 1.00 91.06 88 SER A CA 1
ATOM 724 C C . SER A 1 88 ? -0.419 7.559 -3.519 1.00 91.06 88 SER A C 1
ATOM 726 O O . SER A 1 88 ? 0.684 7.031 -3.717 1.00 91.06 88 SER A O 1
ATOM 728 N N . ARG A 1 89 ? -1.293 7.799 -4.512 1.00 87.94 89 ARG A N 1
ATOM 729 C CA . ARG A 1 89 ? -1.048 7.432 -5.921 1.00 87.94 89 ARG A CA 1
ATOM 730 C C . ARG A 1 89 ? 0.321 7.904 -6.431 1.00 87.94 89 ARG A C 1
ATOM 732 O O . ARG A 1 89 ? 1.038 7.145 -7.072 1.00 87.94 89 ARG A O 1
ATOM 739 N N . VAL A 1 90 ? 0.732 9.121 -6.059 1.00 85.44 90 VAL A N 1
ATOM 740 C CA . VAL A 1 90 ? 2.020 9.726 -6.450 1.00 85.44 90 VAL A CA 1
ATOM 741 C C . VAL A 1 90 ? 3.203 9.007 -5.799 1.00 85.44 90 VAL A C 1
ATOM 743 O O . VAL A 1 90 ? 4.230 8.766 -6.431 1.00 85.44 90 VAL A O 1
ATOM 746 N N . THR A 1 91 ? 3.072 8.647 -4.522 1.00 89.88 91 THR A N 1
ATOM 747 C CA . THR A 1 91 ? 4.130 7.941 -3.786 1.00 89.88 91 THR A CA 1
ATOM 748 C C . THR A 1 91 ? 4.378 6.563 -4.388 1.00 89.88 91 THR A C 1
ATOM 750 O O . THR A 1 91 ? 5.526 6.191 -4.619 1.00 89.88 91 THR A O 1
ATOM 753 N N . ILE A 1 92 ? 3.304 5.844 -4.707 1.00 89.56 92 ILE A N 1
ATOM 754 C CA . ILE A 1 92 ? 3.372 4.532 -5.350 1.00 89.56 92 ILE A CA 1
ATOM 755 C C . ILE A 1 92 ? 3.950 4.628 -6.751 1.00 89.56 92 ILE A C 1
ATOM 757 O O . ILE A 1 92 ? 4.779 3.800 -7.114 1.00 89.56 92 ILE A O 1
ATOM 761 N N . ALA A 1 93 ? 3.551 5.640 -7.518 1.00 84.88 93 ALA A N 1
ATOM 762 C CA . ALA A 1 93 ? 4.098 5.877 -8.842 1.00 84.88 93 AL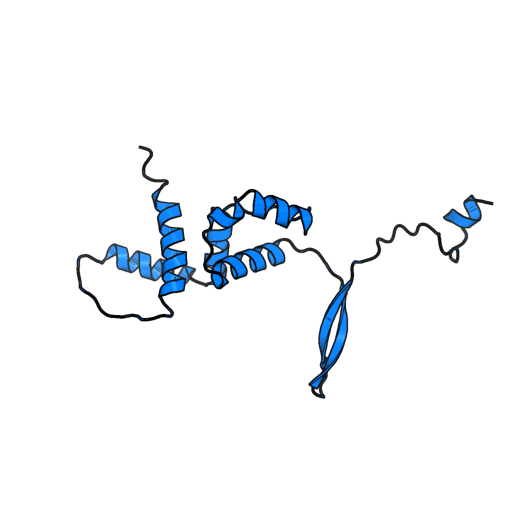A A CA 1
ATO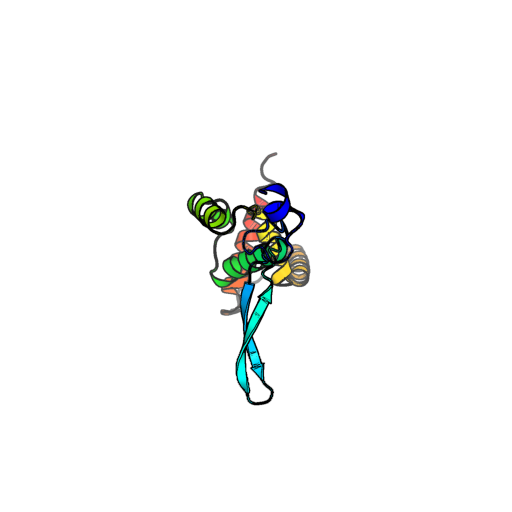M 763 C C . ALA A 1 93 ? 5.632 6.012 -8.765 1.00 84.88 93 ALA A C 1
ATOM 765 O O . ALA A 1 93 ? 6.352 5.283 -9.442 1.00 84.88 93 ALA A O 1
ATOM 766 N N . ARG A 1 94 ? 6.152 6.824 -7.831 1.00 84.56 94 ARG A N 1
ATOM 767 C CA . ARG A 1 94 ? 7.603 6.929 -7.570 1.00 84.56 94 ARG A CA 1
ATOM 768 C C . ARG A 1 94 ? 8.239 5.613 -7.111 1.00 84.56 94 ARG A C 1
ATOM 770 O O . ARG A 1 94 ? 9.392 5.352 -7.447 1.00 84.56 94 ARG A O 1
ATOM 777 N N . ASP A 1 95 ? 7.540 4.798 -6.329 1.00 88.06 95 ASP A N 1
ATOM 778 C CA . ASP A 1 95 ? 8.061 3.499 -5.889 1.00 88.06 95 ASP A CA 1
ATOM 779 C C . ASP A 1 95 ? 8.148 2.502 -7.048 1.00 88.06 95 ASP A C 1
ATOM 781 O O . ASP A 1 95 ? 9.172 1.836 -7.198 1.00 88.06 95 ASP A O 1
ATOM 785 N N . CYS A 1 96 ? 7.135 2.463 -7.916 1.00 85.12 96 CYS A N 1
ATOM 786 C CA . CYS A 1 96 ? 7.149 1.652 -9.133 1.00 85.12 96 CYS A CA 1
ATOM 787 C C . CYS A 1 96 ? 8.327 2.051 -10.030 1.00 85.12 96 CYS A C 1
ATOM 789 O O . CYS A 1 96 ? 9.098 1.200 -10.472 1.00 85.12 96 CYS A O 1
ATOM 791 N N . MET A 1 97 ? 8.537 3.360 -10.191 1.00 80.00 97 MET A N 1
ATOM 792 C CA . MET A 1 97 ? 9.665 3.931 -10.927 1.00 80.00 97 MET A CA 1
ATOM 793 C C . MET A 1 97 ? 11.032 3.503 -10.378 1.00 80.00 97 MET A C 1
ATOM 795 O O . MET A 1 97 ? 11.947 3.182 -11.143 1.00 80.00 97 MET A O 1
ATOM 799 N N . LYS A 1 98 ? 11.180 3.464 -9.047 1.00 83.12 98 LYS A N 1
ATOM 800 C CA . LYS A 1 98 ? 12.407 2.990 -8.390 1.00 83.12 98 LYS A CA 1
ATOM 801 C C . LYS A 1 98 ? 12.634 1.497 -8.605 1.00 83.12 98 LYS A C 1
ATOM 803 O O . LYS A 1 98 ? 13.767 1.111 -8.874 1.00 83.12 98 LYS A O 1
ATOM 808 N N . ILE A 1 99 ? 11.587 0.677 -8.483 1.00 82.19 99 ILE A N 1
ATOM 809 C CA . ILE A 1 99 ? 11.673 -0.784 -8.653 1.00 82.19 99 ILE A CA 1
ATOM 810 C C . ILE A 1 99 ? 12.069 -1.136 -10.084 1.00 82.19 99 ILE A C 1
ATOM 812 O O . ILE A 1 99 ? 12.926 -1.994 -10.282 1.00 82.19 99 ILE A O 1
ATOM 816 N N . TYR A 1 100 ? 11.502 -0.437 -11.065 1.00 73.94 100 TYR A N 1
ATOM 817 C CA . TYR A 1 100 ? 11.814 -0.665 -12.472 1.00 73.94 100 TYR A CA 1
ATOM 818 C C . TYR A 1 100 ? 13.196 -0.115 -12.880 1.00 73.94 100 TYR A C 1
ATOM 820 O O . TYR A 1 100 ? 13.693 -0.386 -13.966 1.00 73.94 100 TYR A O 1
ATOM 828 N N . GLY A 1 101 ? 13.861 0.673 -12.026 1.00 66.00 101 GLY A N 1
ATOM 829 C CA . GLY A 1 101 ? 15.168 1.252 -12.351 1.00 66.00 101 GLY A CA 1
ATOM 830 C C . GLY A 1 101 ? 15.121 2.293 -13.480 1.00 66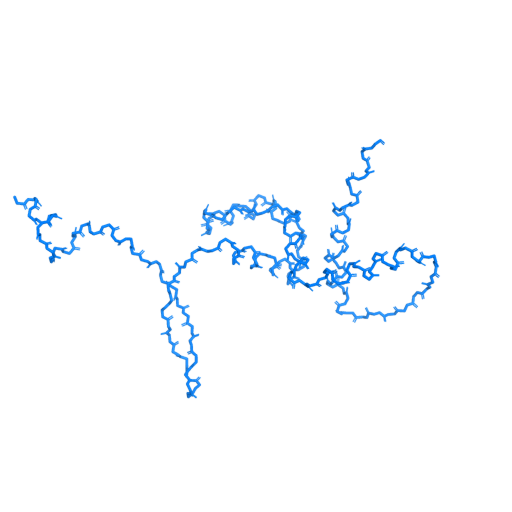.00 101 GLY A C 1
ATOM 831 O O . GLY A 1 101 ? 16.163 2.685 -14.010 1.00 66.00 101 GLY A O 1
ATOM 832 N N . MET A 1 102 ? 13.933 2.800 -13.823 1.00 58.69 102 MET A N 1
ATOM 833 C CA . MET A 1 102 ? 13.719 3.733 -14.937 1.00 58.69 102 MET A CA 1
ATOM 834 C C . MET A 1 102 ? 14.228 5.155 -14.677 1.00 58.69 102 MET A C 1
ATOM 836 O O . MET A 1 102 ? 14.045 6.017 -15.524 1.00 58.69 102 MET A O 1
ATOM 840 N N . ASN A 1 103 ? 14.944 5.426 -13.582 1.00 52.44 103 ASN A N 1
ATOM 841 C CA . ASN A 1 103 ? 15.695 6.683 -13.446 1.00 52.44 103 ASN A CA 1
ATOM 842 C C . ASN A 1 103 ? 16.734 6.858 -14.569 1.00 52.44 103 ASN A C 1
ATOM 844 O O . ASN A 1 103 ? 17.127 7.981 -14.876 1.00 52.44 103 ASN A O 1
ATOM 848 N N . LYS A 1 104 ? 17.193 5.754 -15.180 1.00 50.44 104 LYS A N 1
ATOM 849 C CA . LYS A 1 104 ? 18.082 5.803 -16.345 1.00 50.44 104 LYS A CA 1
ATOM 850 C C . LYS A 1 104 ? 17.302 6.039 -17.641 1.00 50.44 104 LYS A C 1
ATOM 852 O O . LYS A 1 104 ? 17.739 6.847 -18.444 1.00 50.44 104 LYS A O 1
ATOM 857 N N . LEU A 1 105 ? 16.141 5.398 -17.802 1.00 48.72 105 LEU A N 1
ATOM 858 C CA . LEU A 1 105 ? 15.292 5.531 -18.991 1.00 48.72 105 LEU A CA 1
ATOM 859 C C . LEU A 1 105 ? 14.594 6.898 -19.068 1.00 48.72 105 LEU A C 1
ATOM 861 O O . LEU A 1 105 ? 14.526 7.460 -20.147 1.00 48.72 105 LEU A O 1
ATOM 865 N N . PHE A 1 106 ? 14.174 7.488 -17.941 1.00 52.84 106 PHE A N 1
ATOM 866 C CA . PHE A 1 106 ? 13.627 8.854 -17.905 1.00 52.84 106 PHE A CA 1
ATOM 867 C C . PHE A 1 106 ? 14.616 9.894 -18.437 1.00 52.84 106 PHE A C 1
ATOM 869 O O . PHE A 1 106 ? 14.207 10.752 -19.202 1.00 52.84 106 PHE A O 1
ATOM 876 N N . LYS A 1 107 ? 15.915 9.776 -18.114 1.00 51.91 107 LYS A N 1
ATOM 877 C CA . LYS A 1 107 ? 16.948 10.642 -18.708 1.00 51.91 107 LYS A CA 1
ATOM 878 C C . LYS A 1 107 ? 17.039 10.476 -20.225 1.00 51.91 107 LYS A C 1
ATOM 880 O O . LYS A 1 107 ? 17.109 11.469 -20.931 1.00 51.91 107 LYS A O 1
ATOM 885 N N . TYR A 1 108 ? 16.986 9.236 -20.716 1.00 48.66 108 TYR A N 1
ATOM 886 C CA . TYR A 1 108 ? 16.976 8.967 -22.157 1.00 48.66 108 TYR A CA 1
ATOM 887 C C . TYR A 1 108 ? 15.720 9.533 -22.845 1.00 48.66 108 TYR A C 1
ATOM 889 O O . TYR A 1 108 ? 15.832 10.127 -23.909 1.00 48.66 108 TYR A O 1
ATOM 897 N N . TYR A 1 109 ? 14.539 9.422 -22.227 1.00 53.22 109 TYR A N 1
ATOM 898 C CA . TYR A 1 109 ? 13.296 9.984 -22.771 1.00 53.22 109 TYR A CA 1
ATOM 899 C C . TYR A 1 109 ? 13.251 11.519 -22.712 1.00 53.22 109 TYR A C 1
ATOM 901 O O . TYR A 1 109 ? 12.730 12.142 -23.629 1.00 53.22 109 TYR A O 1
ATOM 909 N N . GLU A 1 110 ? 13.803 12.147 -21.675 1.00 54.91 110 GLU A N 1
ATOM 910 C CA . GLU A 1 110 ? 13.907 13.611 -21.562 1.00 54.91 110 GLU A CA 1
ATOM 911 C C . GLU A 1 110 ? 14.865 14.181 -22.632 1.00 54.91 110 GLU A C 1
ATOM 913 O O . GLU A 1 110 ? 14.589 15.219 -23.234 1.00 54.91 110 GLU A O 1
ATOM 918 N N . GLU A 1 111 ? 15.933 13.445 -22.960 1.00 47.66 111 GLU A N 1
ATOM 919 C CA . GLU A 1 111 ? 16.859 13.744 -24.063 1.00 47.66 111 GLU A CA 1
ATOM 920 C C . GLU A 1 111 ? 16.242 13.504 -25.458 1.00 47.66 111 GLU A C 1
ATOM 922 O O . GLU A 1 111 ? 16.533 14.259 -26.392 1.00 47.66 111 GLU A O 1
ATOM 927 N N . GLU A 1 112 ? 15.364 12.507 -25.623 1.00 44.16 112 GLU A N 1
ATOM 928 C CA . GLU A 1 112 ? 14.613 12.298 -26.872 1.00 44.16 112 GLU A CA 1
ATOM 929 C C . GLU A 1 112 ? 13.481 13.322 -27.055 1.00 44.16 112 GLU A C 1
ATOM 931 O O . GLU A 1 112 ? 13.326 13.872 -28.143 1.00 44.16 112 GLU A O 1
ATOM 936 N N . HIS A 1 113 ? 12.726 13.680 -26.015 1.00 47.69 113 HIS A N 1
ATOM 937 C CA . HIS A 1 113 ? 11.678 14.707 -26.113 1.00 47.69 113 HIS A CA 1
ATOM 938 C C . HIS A 1 113 ? 12.223 16.139 -26.232 1.00 47.69 113 HIS A C 1
ATOM 940 O O . HIS A 1 113 ? 11.497 17.024 -26.684 1.00 47.69 113 HIS A O 1
ATOM 946 N N . ALA A 1 114 ? 13.505 16.362 -25.931 1.00 45.69 114 ALA A N 1
ATOM 947 C CA . ALA A 1 114 ? 14.218 17.572 -26.335 1.00 45.69 114 ALA A CA 1
ATOM 948 C C . ALA A 1 114 ? 14.566 17.600 -27.842 1.00 45.69 114 ALA A C 1
ATOM 950 O O . ALA A 1 114 ? 14.878 18.668 -28.367 1.00 45.69 114 ALA A O 1
ATOM 951 N N . ASN A 1 115 ? 14.508 16.459 -28.548 1.00 42.19 115 ASN A N 1
ATOM 952 C CA . ASN A 1 115 ? 15.024 16.310 -29.917 1.00 42.19 115 ASN A CA 1
ATOM 953 C C . ASN A 1 115 ? 14.044 15.723 -30.953 1.00 42.19 115 ASN A C 1
ATOM 955 O O . ASN A 1 115 ? 14.361 15.721 -32.144 1.00 42.19 115 ASN A O 1
ATOM 959 N N . VAL A 1 116 ? 12.847 15.263 -30.582 1.00 45.03 116 VAL A N 1
ATOM 960 C CA . VAL A 1 116 ? 11.897 14.694 -31.555 1.00 45.03 116 VAL A CA 1
ATOM 961 C C . VAL A 1 116 ? 10.981 15.778 -32.129 1.00 45.03 116 VAL A C 1
ATOM 963 O O . VAL A 1 116 ? 9.839 15.972 -31.719 1.00 45.03 116 VAL A O 1
ATOM 966 N N . SER A 1 117 ? 11.492 16.439 -33.169 1.00 38.75 117 SER A N 1
ATOM 967 C CA . SER A 1 117 ? 10.669 16.827 -34.314 1.00 38.75 117 SER A CA 1
ATOM 968 C C . SER A 1 117 ? 10.771 15.709 -35.358 1.00 38.75 117 SER A C 1
ATOM 970 O O . SER A 1 117 ? 11.834 15.473 -35.915 1.00 38.75 117 SER A O 1
ATOM 972 N N . CYS A 1 118 ? 9.659 14.999 -35.569 1.00 36.84 118 CYS A N 1
ATOM 973 C CA . CYS A 1 118 ? 9.389 14.055 -36.662 1.00 36.84 118 CYS A CA 1
ATOM 974 C C . CYS A 1 118 ? 10.389 12.902 -36.907 1.00 36.84 118 CYS A C 1
ATOM 976 O O . CYS A 1 118 ? 11.435 13.088 -37.516 1.00 36.84 118 CYS A O 1
ATOM 978 N N . SER A 1 119 ? 9.972 11.654 -36.671 1.00 33.91 119 SER A N 1
ATOM 979 C CA . SER A 1 119 ? 9.995 10.624 -37.730 1.00 33.91 119 SER A CA 1
ATOM 980 C C . SER A 1 119 ? 9.292 9.329 -37.315 1.00 33.91 119 SER A C 1
ATOM 982 O O . SER A 1 119 ? 9.134 8.989 -36.150 1.00 33.91 119 SER A O 1
ATOM 984 N N . SER A 1 120 ? 8.778 8.683 -38.351 1.00 41.44 120 SER A N 1
ATOM 985 C CA . SER A 1 120 ? 7.805 7.602 -38.433 1.00 41.44 120 SER A CA 1
ATOM 986 C C . SER A 1 120 ? 8.255 6.232 -37.911 1.00 41.44 120 SER A C 1
ATOM 988 O O . SER A 1 120 ? 9.333 5.761 -38.251 1.00 41.44 120 SER A O 1
ATOM 990 N N . GLY A 1 121 ? 7.319 5.581 -37.210 1.00 47.62 121 GLY A N 1
ATOM 991 C CA . GLY A 1 121 ? 7.025 4.143 -37.127 1.00 47.62 121 GLY A CA 1
ATOM 992 C C . GLY A 1 121 ? 8.127 3.104 -37.368 1.00 47.62 121 GLY A C 1
ATOM 993 O O . GLY A 1 121 ? 8.524 2.860 -38.503 1.00 47.62 121 GLY A O 1
ATOM 994 N N . SER A 1 122 ? 8.447 2.341 -36.320 1.00 33.72 122 SER A N 1
ATOM 995 C CA . SER A 1 122 ? 8.727 0.901 -36.428 1.00 33.72 122 SER A CA 1
ATOM 996 C C . SER A 1 122 ? 8.468 0.181 -35.094 1.00 33.72 122 SER A C 1
ATOM 998 O O . SER A 1 122 ? 8.613 0.764 -34.023 1.00 33.72 122 SER A O 1
ATOM 1000 N N . ASN A 1 123 ? 8.016 -1.073 -35.200 1.00 40.34 123 ASN A N 1
ATOM 1001 C CA . ASN A 1 123 ? 7.671 -1.999 -34.119 1.00 40.34 123 ASN A CA 1
ATOM 1002 C C . ASN A 1 123 ? 8.797 -2.195 -33.092 1.00 40.34 123 ASN A C 1
ATOM 1004 O O . ASN A 1 123 ? 9.881 -2.667 -33.432 1.00 40.34 123 ASN A O 1
ATOM 1008 N N . VAL A 1 124 ? 8.472 -1.962 -31.820 1.00 43.59 124 VAL A N 1
ATOM 1009 C CA . VAL A 1 124 ? 9.174 -2.476 -30.634 1.00 43.59 124 VAL A CA 1
ATOM 1010 C C . VAL A 1 124 ? 8.147 -3.261 -29.813 1.00 43.59 124 VAL A C 1
ATOM 1012 O O . VAL A 1 124 ? 7.431 -2.720 -28.973 1.00 43.59 124 VAL A O 1
ATOM 1015 N N . ASP A 1 125 ? 8.002 -4.541 -30.156 1.00 40.31 125 ASP A N 1
ATOM 1016 C CA . ASP A 1 125 ? 6.874 -5.384 -29.758 1.00 40.31 125 ASP A CA 1
ATOM 1017 C C . ASP A 1 125 ? 7.050 -6.051 -28.370 1.00 40.31 125 ASP A C 1
ATOM 1019 O O . ASP A 1 125 ? 8.036 -6.727 -28.079 1.00 40.31 125 ASP A O 1
ATOM 1023 N N . LEU A 1 126 ? 5.997 -5.905 -27.554 1.00 40.97 126 LEU A N 1
ATOM 1024 C CA . LEU A 1 126 ? 5.494 -6.781 -26.474 1.00 40.97 126 LEU A CA 1
ATOM 1025 C C . LEU A 1 126 ? 6.148 -6.830 -25.080 1.00 40.97 126 LEU A C 1
ATOM 1027 O O . LEU A 1 126 ? 5.444 -7.196 -24.143 1.00 40.97 126 LEU A O 1
ATOM 1031 N N . LEU A 1 127 ? 7.394 -6.400 -24.863 1.00 38.34 127 LEU A N 1
ATOM 1032 C CA . LEU A 1 127 ? 7.844 -6.012 -23.498 1.00 38.34 127 LEU A CA 1
ATOM 1033 C C . LEU A 1 127 ? 7.638 -4.517 -23.227 1.00 38.34 127 LEU A C 1
ATOM 1035 O O . LEU A 1 127 ? 7.655 -4.062 -22.088 1.00 38.34 127 LEU A O 1
ATOM 1039 N N . HIS A 1 128 ? 7.355 -3.780 -24.297 1.00 44.16 128 HIS A N 1
ATOM 1040 C CA . HIS A 1 128 ? 7.140 -2.348 -24.293 1.00 44.16 128 HIS A CA 1
ATOM 1041 C C . HIS A 1 128 ? 5.719 -1.964 -23.857 1.00 44.16 128 HIS A C 1
ATOM 1043 O O . HIS A 1 128 ? 5.481 -0.828 -23.481 1.00 44.16 128 HIS A O 1
ATOM 1049 N N . THR A 1 129 ? 4.743 -2.876 -23.865 1.00 48.72 129 THR A N 1
ATOM 1050 C CA . THR A 1 129 ? 3.342 -2.519 -23.575 1.00 48.72 129 THR A CA 1
ATOM 1051 C C . THR A 1 129 ? 3.080 -2.270 -22.091 1.00 48.72 129 THR A C 1
ATOM 1053 O O . THR A 1 129 ? 2.353 -1.337 -21.761 1.00 48.72 129 THR A O 1
ATOM 1056 N N . SER A 1 130 ? 3.699 -3.048 -21.197 1.00 50.38 130 SER A N 1
ATOM 1057 C CA . SER A 1 130 ? 3.549 -2.882 -19.743 1.00 50.38 130 SER A CA 1
ATOM 1058 C C . SER A 1 130 ? 4.388 -1.710 -19.222 1.00 50.38 130 SER A C 1
ATOM 1060 O O . SER A 1 130 ? 3.889 -0.877 -18.464 1.00 50.38 130 SER A O 1
ATOM 1062 N N . GLU A 1 131 ? 5.625 -1.576 -19.717 1.00 54.28 131 GLU A N 1
ATOM 1063 C CA . GLU A 1 131 ? 6.502 -0.422 -19.481 1.00 54.28 131 GLU A CA 1
ATOM 1064 C C . GLU A 1 131 ? 5.841 0.887 -19.918 1.00 54.28 131 GLU A C 1
ATOM 1066 O O . GLU A 1 131 ? 5.729 1.823 -19.122 1.00 54.28 131 GLU A O 1
ATOM 1071 N N . LEU A 1 132 ? 5.351 0.945 -21.162 1.00 54.88 132 LEU A N 1
ATOM 1072 C CA . LEU A 1 132 ? 4.683 2.131 -21.689 1.00 54.88 132 LEU A CA 1
ATOM 1073 C C . LEU A 1 132 ? 3.347 2.388 -20.997 1.00 54.88 132 LEU A C 1
ATOM 1075 O O . LEU A 1 132 ? 2.969 3.547 -20.891 1.00 54.88 132 LEU A O 1
ATOM 1079 N N . SER A 1 133 ? 2.630 1.371 -20.508 1.00 59.03 133 SER A N 1
ATOM 1080 C CA . SER A 1 133 ? 1.370 1.569 -19.776 1.00 59.03 133 SER A CA 1
ATOM 1081 C C . SER A 1 133 ? 1.607 2.303 -18.454 1.00 59.03 133 SER A C 1
ATOM 1083 O O . SER A 1 133 ? 0.990 3.340 -18.193 1.00 59.03 133 SER A O 1
ATOM 1085 N N . ILE A 1 134 ? 2.577 1.839 -17.662 1.00 62.88 134 ILE A N 1
ATOM 1086 C CA . ILE A 1 134 ? 2.944 2.454 -16.378 1.00 62.88 134 ILE A CA 1
ATOM 1087 C C . ILE A 1 134 ? 3.553 3.842 -16.604 1.00 62.88 134 ILE A C 1
ATOM 1089 O O . ILE A 1 134 ? 3.202 4.792 -15.900 1.00 62.88 134 ILE A O 1
ATOM 1093 N N . PHE A 1 135 ? 4.418 3.984 -17.612 1.00 62.69 135 PHE A N 1
ATOM 1094 C CA . PHE A 1 135 ? 5.036 5.261 -17.966 1.00 62.69 135 PHE A CA 1
ATOM 1095 C C . PHE A 1 135 ? 4.004 6.267 -18.488 1.00 62.69 135 PHE A C 1
ATOM 1097 O O . PHE A 1 135 ? 3.987 7.412 -18.049 1.00 62.69 135 PHE A O 1
ATOM 1104 N N . ARG A 1 136 ? 3.073 5.844 -19.348 1.00 62.72 136 ARG A N 1
ATOM 1105 C CA . ARG A 1 136 ? 1.956 6.670 -19.827 1.00 62.72 136 ARG A CA 1
ATOM 1106 C C . ARG A 1 136 ? 1.072 7.110 -18.664 1.00 62.72 136 ARG A C 1
ATOM 1108 O O . ARG A 1 136 ? 0.763 8.293 -18.558 1.00 62.72 136 ARG A O 1
ATOM 1115 N N . GLN A 1 137 ? 0.716 6.194 -17.762 1.00 64.69 137 GLN A N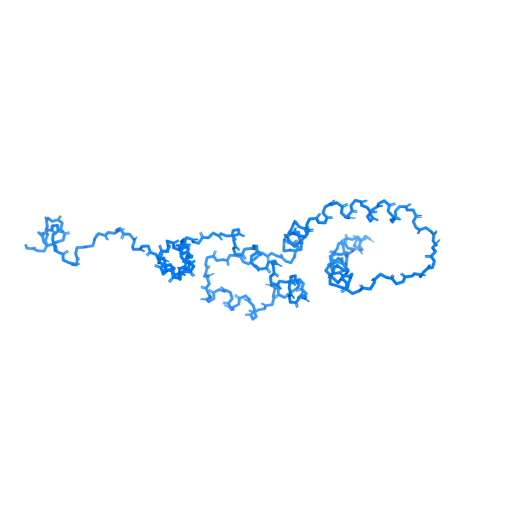 1
ATOM 1116 C CA . GLN A 1 137 ? -0.045 6.502 -16.548 1.00 64.69 137 GLN A CA 1
ATOM 1117 C C . GLN A 1 137 ? 0.709 7.497 -15.641 1.00 64.69 137 GLN A C 1
ATOM 1119 O O . GLN A 1 137 ? 0.080 8.367 -15.044 1.00 64.69 137 GLN A O 1
ATOM 1124 N N . TYR A 1 138 ? 2.041 7.404 -15.554 1.00 65.88 138 TYR A N 1
ATOM 1125 C CA . TYR A 1 138 ? 2.891 8.334 -14.802 1.00 65.88 138 TYR A CA 1
ATOM 1126 C C . TYR A 1 138 ? 2.966 9.720 -15.455 1.00 65.88 138 TYR A C 1
ATOM 1128 O O . TYR A 1 138 ? 2.823 10.728 -14.769 1.00 65.88 138 TYR A O 1
ATOM 1136 N N . VAL A 1 139 ? 3.172 9.788 -16.771 1.00 59.84 139 VAL A N 1
ATOM 1137 C CA . VAL A 1 139 ? 3.256 11.048 -17.521 1.00 59.84 139 VAL A CA 1
ATOM 1138 C C . VAL A 1 139 ? 1.934 11.816 -17.435 1.00 59.84 139 VAL A C 1
ATOM 1140 O O . VAL A 1 139 ? 1.959 12.994 -17.099 1.00 59.84 139 VAL A O 1
ATOM 1143 N N . TYR A 1 140 ? 0.778 11.156 -17.590 1.00 59.75 140 TYR A N 1
ATOM 1144 C CA . TYR A 1 140 ? -0.522 11.812 -17.369 1.00 59.75 140 TYR A CA 1
ATOM 1145 C C . TYR A 1 140 ? -0.674 12.379 -15.952 1.00 59.75 140 TYR A C 1
ATOM 1147 O O . TYR A 1 140 ? -1.212 13.465 -15.795 1.00 59.75 140 TYR A O 1
ATOM 1155 N N . LEU A 1 141 ? -0.164 11.691 -14.924 1.00 59.97 141 LEU A N 1
ATOM 1156 C CA . LEU A 1 141 ? -0.224 12.198 -13.549 1.00 59.97 141 LEU A CA 1
ATOM 1157 C C . LEU A 1 141 ? 0.618 13.458 -13.302 1.00 59.97 141 LEU A C 1
ATOM 1159 O O . LEU A 1 141 ? 0.346 14.130 -12.315 1.00 59.97 141 LEU A O 1
ATOM 1163 N N . ASN A 1 142 ? 1.634 13.746 -14.123 1.00 53.69 142 ASN A N 1
ATOM 1164 C CA . ASN A 1 142 ? 2.507 14.916 -13.949 1.00 53.69 142 ASN A CA 1
ATOM 1165 C C . ASN A 1 142 ? 2.228 16.038 -14.970 1.00 53.69 142 ASN A C 1
ATOM 1167 O O . ASN A 1 142 ? 2.843 17.088 -14.865 1.00 53.69 142 ASN A O 1
ATOM 1171 N N . ILE A 1 143 ? 1.335 15.832 -15.948 1.00 52.00 143 ILE A N 1
ATOM 1172 C CA . ILE A 1 143 ? 0.904 16.884 -16.892 1.00 52.00 143 ILE A CA 1
ATOM 1173 C C . ILE A 1 143 ? -0.251 17.719 -16.310 1.00 52.00 143 ILE A C 1
ATOM 1175 O O . ILE A 1 143 ? -0.386 18.893 -16.637 1.00 52.00 143 ILE A O 1
ATOM 1179 N N . ASP A 1 144 ? -1.063 17.146 -15.417 1.00 43.66 144 ASP A N 1
ATOM 1180 C CA . ASP A 1 144 ? -2.227 17.837 -14.839 1.00 43.66 144 ASP A CA 1
ATOM 1181 C C . ASP A 1 144 ? -1.860 18.956 -13.834 1.00 43.66 144 ASP A C 1
ATOM 1183 O O . ASP A 1 144 ? -2.740 19.716 -13.440 1.00 43.66 144 ASP A O 1
ATOM 1187 N N . ASP A 1 145 ? -0.587 19.096 -13.436 1.00 45.44 145 ASP A N 1
ATOM 1188 C CA . ASP A 1 145 ? -0.132 20.148 -12.507 1.00 45.44 145 ASP A CA 1
ATOM 1189 C C . ASP A 1 145 ? 0.249 21.479 -13.212 1.00 45.44 145 ASP A C 1
ATOM 1191 O O . ASP A 1 145 ? 0.479 22.475 -12.528 1.00 45.44 145 ASP A O 1
ATOM 1195 N N . ASP A 1 146 ? 0.263 21.538 -14.555 1.00 40.34 146 ASP A N 1
ATOM 1196 C CA . ASP A 1 146 ? 0.649 22.735 -15.341 1.00 40.34 146 ASP A CA 1
ATOM 1197 C C . ASP A 1 146 ? -0.539 23.478 -16.002 1.00 40.34 146 ASP A C 1
ATOM 1199 O O . ASP A 1 146 ? -0.336 24.415 -16.777 1.00 40.34 146 ASP A O 1
ATOM 1203 N N . LEU A 1 147 ? -1.790 23.084 -15.724 1.00 44.81 147 LEU A N 1
ATOM 1204 C CA . LEU A 1 147 ? -2.993 23.660 -16.360 1.00 44.81 147 LEU A CA 1
ATOM 1205 C C . LEU A 1 147 ? -3.875 24.533 -15.453 1.00 44.81 147 LEU A C 1
ATOM 1207 O O . LEU A 1 147 ? -4.922 24.990 -15.905 1.00 44.81 147 LEU A O 1
ATOM 1211 N N . ASP A 1 148 ? -3.419 24.853 -14.241 1.00 37.88 148 ASP A N 1
ATOM 1212 C CA . ASP A 1 148 ? -3.983 25.945 -13.435 1.00 37.88 148 ASP A CA 1
ATOM 1213 C C . ASP A 1 148 ? -3.059 27.180 -13.486 1.00 37.88 148 ASP A C 1
ATOM 1215 O O . ASP A 1 148 ? -2.315 27.489 -12.549 1.00 37.88 148 ASP A O 1
ATOM 1219 N N . CYS A 1 149 ? -3.120 27.903 -14.609 1.00 35.81 149 CYS A N 1
ATOM 1220 C CA . CYS A 1 149 ? -2.736 29.314 -14.726 1.00 35.81 149 CYS A CA 1
ATOM 1221 C C . CYS A 1 149 ? -3.725 30.069 -15.618 1.00 35.81 149 CYS A C 1
ATOM 1223 O O . CYS A 1 149 ? -3.951 29.623 -16.766 1.00 35.81 149 CYS A O 1
#

Sequence (149 aa):
MRTHLESQCKKYPLRLNRDKQSLLNFAVKRDSDGNNIGLLKNHVYKYEDCRKALAEMIIRDELSFRFVEGEGFIAYSKTLEPRFTIPSRVTIARDCMKIYGMNKLFKYYEEEHANVSCSSGSNVDLLHTSELSIFRQYVYLNIDDDLDC

pLDDT: mean 72.19, std 18.73, range [33.72, 96.62]

Secondary structure (DSSP, 8-state):
-HHIIIII-TT-TT------PPPEEEEEEE-TTS-EEEEEEE----HHHHHHHHHHHHHHTT--GGGGG-HHHHHHHHHH-TT--PPPHHHHHHHHHHHTTTHHHHHHHHHHHTT-S--------SSHHHHHHHHHHHHHHHHTTS---

Organism: NCBI:txid360622

Radius of gyration: 25.02 Å; chains: 1; bounding box: 35×62×87 Å

Foldseek 3Di:
DVCCLAPVDPPNPPNPPVPDDFDWDWDWDADPVRDTDTDIDGDDDDQVVVLLVVLVCCLVVVNQLCVLVDPVNVVVVCVVPVPHDRDHSLVSLVSNCVVVVCVVVVVVVVVVVVPDDDDDDDDPDDVVPSVCSSVVSNVVVVVVVPPPD